Protein AF-A0A1A2UZW1-F1 (afdb_monomer)

Solvent-accessible surface area (backbone atoms only — not comparable to full-atom values): 7140 Å² total; per-residue (Å²): 137,72,64,66,63,53,55,53,53,48,51,50,51,53,53,56,58,54,57,64,63,58,68,78,67,59,72,78,71,67,75,84,63,69,54,61,68,54,52,51,44,55,51,51,36,50,75,70,71,47,83,73,92,45,71,70,59,53,48,57,52,35,62,50,46,41,66,50,67,72,35,88,91,53,51,72,66,59,52,16,52,51,39,13,70,74,64,74,37,54,60,69,55,14,41,53,49,46,52,53,23,38,64,71,69,28,52,76,78,51,49,65,62,55,54,57,55,60,78,72,110

Structure (mmCIF, N/CA/C/O backbone):
data_AF-A0A1A2UZW1-F1
#
_entry.id   AF-A0A1A2UZW1-F1
#
loop_
_atom_site.group_PDB
_atom_site.id
_atom_site.type_symbol
_atom_site.label_atom_id
_atom_site.label_alt_id
_atom_site.label_comp_id
_atom_site.label_asym_id
_atom_site.label_entity_id
_atom_site.label_seq_id
_atom_site.pdbx_PDB_ins_code
_atom_site.Cartn_x
_atom_site.Cartn_y
_atom_site.Cartn_z
_atom_site.occupancy
_atom_site.B_iso_or_equiv
_atom_site.auth_seq_id
_atom_site.auth_comp_id
_atom_site.auth_asym_id
_atom_site.auth_atom_id
_atom_site.pdbx_PDB_model_num
ATOM 1 N N . MET A 1 1 ? 65.287 21.461 -26.000 1.00 50.06 1 MET A N 1
ATOM 2 C CA . MET A 1 1 ? 64.570 20.189 -25.718 1.00 50.06 1 MET A CA 1
ATOM 3 C C . MET A 1 1 ? 64.104 20.003 -24.256 1.00 50.06 1 MET A C 1
ATOM 5 O O . MET A 1 1 ? 63.553 18.958 -23.939 1.00 50.06 1 MET A O 1
ATOM 9 N N . THR A 1 2 ? 64.253 20.989 -23.354 1.00 46.50 2 THR A N 1
ATOM 10 C CA . THR A 1 2 ? 63.943 20.863 -21.904 1.00 46.50 2 THR A CA 1
ATOM 11 C C . THR A 1 2 ? 62.685 21.617 -21.434 1.00 46.50 2 THR A C 1
ATOM 13 O O . THR A 1 2 ? 62.265 21.446 -20.289 1.00 46.50 2 THR A O 1
ATOM 16 N N . ALA A 1 3 ? 62.066 22.438 -22.292 1.00 49.38 3 ALA A N 1
ATOM 17 C CA . ALA A 1 3 ? 60.849 23.196 -21.976 1.00 49.38 3 ALA A CA 1
ATOM 18 C C . ALA A 1 3 ? 59.572 22.342 -22.101 1.00 49.38 3 ALA A C 1
ATOM 20 O O . ALA A 1 3 ? 58.713 22.381 -21.223 1.00 49.38 3 ALA A O 1
ATOM 21 N N . SER A 1 4 ? 59.502 21.480 -23.121 1.00 49.78 4 SER A N 1
ATOM 22 C CA . SER A 1 4 ? 58.331 20.640 -23.421 1.00 49.78 4 SER A CA 1
ATOM 23 C C . SER A 1 4 ? 57.998 19.655 -22.292 1.00 49.78 4 SER A C 1
ATOM 25 O O . SER A 1 4 ? 56.843 19.518 -21.908 1.00 49.78 4 SER A O 1
ATOM 27 N N . ARG A 1 5 ? 59.024 19.076 -21.646 1.00 54.88 5 ARG A N 1
ATOM 28 C CA . ARG A 1 5 ? 58.859 18.133 -20.521 1.00 54.88 5 ARG A CA 1
ATOM 29 C C . ARG A 1 5 ? 58.329 18.784 -19.238 1.00 54.88 5 ARG A C 1
ATOM 31 O O . ARG A 1 5 ? 57.814 18.083 -18.372 1.00 54.88 5 ARG A O 1
ATOM 38 N N . ARG A 1 6 ? 58.485 20.104 -19.068 1.00 55.59 6 ARG A N 1
ATOM 39 C CA . ARG A 1 6 ? 57.954 20.831 -17.898 1.00 55.59 6 ARG A CA 1
ATOM 40 C C . ARG A 1 6 ? 56.469 21.136 -18.055 1.00 55.59 6 ARG A C 1
ATOM 42 O O . ARG A 1 6 ? 55.739 21.010 -17.079 1.00 55.59 6 ARG A O 1
ATOM 49 N N . VAL A 1 7 ? 56.039 21.453 -19.275 1.00 54.59 7 VAL A N 1
ATOM 50 C CA . VAL A 1 7 ? 54.630 21.692 -19.620 1.00 54.59 7 VAL A CA 1
ATOM 51 C C . VAL A 1 7 ? 53.823 20.395 -19.527 1.00 54.59 7 VAL A C 1
ATOM 53 O O . VAL A 1 7 ? 52.771 20.385 -18.900 1.00 54.59 7 VAL A O 1
ATOM 56 N N . GLU A 1 8 ? 54.368 19.276 -20.012 1.00 56.31 8 GLU A N 1
ATOM 57 C CA . GLU A 1 8 ? 53.758 17.941 -19.887 1.00 56.31 8 GLU A CA 1
ATOM 58 C C . GLU A 1 8 ? 53.577 17.508 -18.424 1.00 56.31 8 GLU A C 1
ATOM 60 O O . GLU A 1 8 ? 52.521 17.019 -18.034 1.00 56.31 8 GLU A O 1
ATOM 65 N N . ARG A 1 9 ? 54.589 17.748 -17.577 1.00 56.31 9 ARG A N 1
ATOM 66 C CA . ARG A 1 9 ? 54.532 17.444 -16.135 1.00 56.31 9 ARG A CA 1
ATOM 67 C C . ARG A 1 9 ? 53.578 18.365 -15.376 1.00 56.31 9 ARG A C 1
ATOM 69 O O . ARG A 1 9 ? 52.996 17.931 -14.387 1.00 56.31 9 ARG A O 1
ATOM 76 N N . ALA A 1 10 ? 53.427 19.617 -15.808 1.00 56.47 10 ALA A N 1
ATOM 77 C CA . ALA A 1 10 ? 52.461 20.550 -15.235 1.00 56.47 10 ALA A CA 1
ATOM 78 C C . ALA A 1 10 ? 51.024 20.162 -15.614 1.00 56.47 10 ALA A C 1
ATOM 80 O O . ALA A 1 10 ? 50.166 20.110 -14.737 1.00 56.47 10 ALA A O 1
ATOM 81 N N . LEU A 1 11 ? 50.790 19.783 -16.875 1.00 56.19 11 LEU A N 1
ATOM 82 C CA . LEU A 1 11 ? 49.509 19.263 -17.360 1.00 56.19 11 LEU A CA 1
ATOM 83 C C . LEU A 1 11 ? 49.122 17.958 -16.656 1.00 56.19 11 LEU A C 1
ATOM 85 O O . LEU A 1 11 ? 47.996 17.853 -16.181 1.00 56.19 11 LEU A O 1
ATOM 89 N N . LEU A 1 12 ? 50.056 17.011 -16.488 1.00 57.66 12 LEU A N 1
ATOM 90 C CA . LEU A 1 12 ? 49.799 15.771 -15.742 1.00 57.66 12 LEU A CA 1
ATOM 91 C C . LEU A 1 12 ? 49.428 16.043 -14.278 1.00 57.66 12 LEU A C 1
ATOM 93 O O . LEU A 1 12 ? 48.518 15.418 -13.746 1.00 57.66 12 LEU A O 1
ATOM 97 N N . ARG A 1 13 ? 50.114 16.984 -13.614 1.00 56.72 13 ARG A N 1
ATOM 98 C CA . ARG A 1 13 ? 49.834 17.339 -12.211 1.00 56.72 13 ARG A CA 1
ATOM 99 C C . ARG A 1 13 ? 48.474 18.018 -12.049 1.00 56.72 13 ARG A C 1
ATOM 101 O O . ARG A 1 13 ? 47.772 17.711 -11.093 1.00 56.72 13 ARG A O 1
ATOM 108 N N . VAL A 1 14 ? 48.086 18.881 -12.989 1.00 57.62 14 VAL A N 1
ATOM 109 C CA . VAL A 1 14 ? 46.753 19.510 -13.019 1.00 57.62 14 VAL A CA 1
ATOM 110 C C . VAL A 1 14 ? 45.655 18.472 -13.298 1.00 57.62 14 VAL A C 1
ATOM 112 O O . VAL A 1 14 ? 44.596 18.529 -12.672 1.00 57.62 14 VAL A O 1
ATOM 115 N N . LEU A 1 15 ? 45.917 17.477 -14.155 1.00 54.91 15 LEU A N 1
ATOM 116 C CA . LEU A 1 15 ? 44.979 16.381 -14.434 1.00 54.91 15 LEU A CA 1
ATOM 117 C C . LEU A 1 15 ? 44.776 15.453 -13.220 1.00 54.91 15 LEU A C 1
ATOM 119 O O . LEU A 1 15 ? 43.658 15.047 -12.922 1.00 54.91 15 LEU A O 1
ATOM 123 N N . ILE A 1 16 ? 45.848 15.147 -12.482 1.00 55.53 16 ILE A N 1
ATOM 124 C CA . ILE A 1 16 ? 45.780 14.305 -11.273 1.00 55.53 16 ILE A CA 1
ATOM 125 C C . ILE A 1 16 ? 45.045 15.036 -10.135 1.00 55.53 16 ILE A C 1
ATOM 127 O O . ILE A 1 16 ? 44.265 14.424 -9.409 1.00 55.53 16 ILE A O 1
ATOM 131 N N . LEU A 1 17 ? 45.237 16.353 -10.002 1.00 51.94 17 LEU A N 1
ATOM 132 C CA . LEU A 1 17 ? 44.550 17.165 -8.990 1.00 51.94 17 LEU A CA 1
ATOM 133 C C . LEU A 1 17 ? 43.048 17.332 -9.274 1.00 51.94 17 LEU A C 1
ATOM 135 O O . LEU A 1 17 ? 42.258 17.387 -8.335 1.00 51.94 17 LEU A O 1
ATOM 139 N N . THR A 1 18 ? 42.636 17.365 -10.544 1.00 52.31 18 THR A N 1
ATOM 140 C CA . THR A 1 18 ? 41.213 17.459 -10.927 1.00 52.31 18 THR A CA 1
ATOM 141 C C . THR A 1 18 ? 40.469 16.125 -10.804 1.00 52.31 18 THR A C 1
ATOM 143 O O . THR A 1 18 ? 39.280 16.128 -10.488 1.00 52.31 18 THR A O 1
ATOM 146 N N . ALA A 1 19 ? 41.157 14.985 -10.935 1.00 51.31 19 ALA A N 1
ATOM 147 C CA . ALA A 1 19 ? 40.559 13.664 -10.723 1.00 51.31 19 ALA A CA 1
ATOM 148 C C . ALA A 1 19 ? 40.216 13.370 -9.246 1.00 51.31 19 ALA A C 1
ATOM 150 O O . ALA A 1 19 ? 39.220 12.701 -8.975 1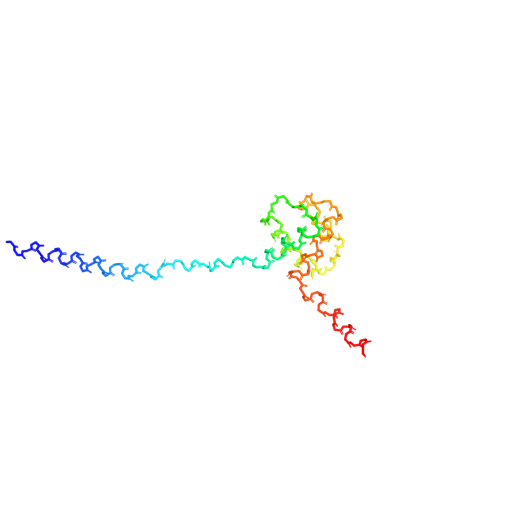.00 51.31 19 ALA A O 1
ATOM 151 N N . CYS A 1 20 ? 40.976 13.901 -8.278 1.00 50.88 20 CYS A N 1
ATOM 152 C CA . CYS A 1 20 ? 40.690 13.685 -6.850 1.00 50.88 20 CYS A CA 1
ATOM 153 C C . CYS A 1 20 ? 39.461 14.452 -6.333 1.00 50.88 20 CYS A C 1
ATOM 155 O O . CYS A 1 20 ? 38.828 14.003 -5.381 1.00 50.88 20 CYS A O 1
ATOM 157 N N . VAL A 1 21 ? 39.090 15.584 -6.942 1.00 52.50 21 VAL A N 1
ATOM 158 C CA . VAL A 1 21 ? 37.942 16.392 -6.476 1.00 52.50 21 VAL A CA 1
ATOM 159 C C . VAL A 1 21 ? 36.610 15.891 -7.054 1.00 52.50 21 VAL A C 1
ATOM 161 O O . VAL A 1 21 ? 35.560 16.091 -6.448 1.00 52.50 21 VAL A O 1
ATOM 164 N N . ALA A 1 22 ? 36.632 15.154 -8.170 1.00 50.78 22 ALA A N 1
ATOM 165 C CA . ALA A 1 22 ? 35.427 14.571 -8.766 1.00 50.78 22 ALA A CA 1
ATOM 166 C C . ALA A 1 22 ? 34.887 13.336 -8.010 1.00 50.78 22 ALA A C 1
ATOM 168 O O . ALA A 1 22 ? 33.742 12.944 -8.218 1.00 50.78 22 ALA A O 1
ATOM 169 N N . ALA A 1 23 ? 35.667 12.744 -7.098 1.00 50.81 23 ALA A N 1
ATOM 170 C CA . ALA A 1 23 ? 35.248 11.571 -6.324 1.00 50.81 23 ALA A CA 1
ATOM 171 C C . ALA A 1 23 ? 34.270 11.890 -5.172 1.00 50.81 23 ALA A C 1
ATOM 173 O O . ALA A 1 23 ? 33.677 10.975 -4.607 1.00 50.81 23 ALA A O 1
ATOM 174 N N . LEU A 1 24 ? 34.064 13.168 -4.831 1.00 52.03 24 LEU A N 1
ATOM 175 C CA . LEU A 1 24 ? 33.128 13.593 -3.775 1.00 52.03 24 LEU A CA 1
ATOM 176 C C . LEU A 1 24 ? 31.710 13.883 -4.291 1.00 52.03 24 LEU A C 1
ATOM 178 O O . LEU A 1 24 ? 30.811 14.137 -3.496 1.00 52.03 24 LEU A O 1
ATOM 182 N N . ALA A 1 25 ? 31.508 13.827 -5.609 1.00 55.00 25 ALA A N 1
ATOM 183 C CA . ALA A 1 25 ? 30.212 14.004 -6.255 1.00 55.00 25 ALA A CA 1
ATOM 184 C C . ALA A 1 25 ? 29.742 12.723 -6.955 1.00 55.00 25 ALA A C 1
ATOM 186 O O . ALA A 1 25 ? 28.966 12.787 -7.907 1.00 55.00 25 ALA A O 1
ATOM 187 N N . ALA A 1 26 ? 30.180 11.549 -6.484 1.00 53.16 26 ALA A N 1
ATOM 188 C CA . ALA A 1 26 ? 29.357 10.373 -6.700 1.00 53.16 26 ALA A CA 1
ATOM 189 C C . ALA A 1 26 ? 28.018 10.686 -6.016 1.00 53.16 26 ALA A C 1
ATOM 191 O O . ALA A 1 26 ? 28.022 10.896 -4.796 1.00 53.16 26 ALA A O 1
ATOM 192 N N . PRO A 1 27 ? 26.880 10.772 -6.738 1.00 54.72 27 PRO A N 1
ATOM 193 C CA . PRO A 1 27 ? 25.615 10.645 -6.048 1.00 54.72 27 PRO A CA 1
ATOM 194 C C . PRO A 1 27 ? 25.761 9.357 -5.251 1.00 54.72 27 PRO A C 1
ATOM 196 O O . PRO A 1 27 ? 26.142 8.324 -5.807 1.00 54.72 27 PRO A O 1
ATOM 199 N N . LEU A 1 28 ? 25.566 9.443 -3.937 1.00 51.19 28 LEU A N 1
ATOM 200 C CA . LEU A 1 28 ? 25.244 8.276 -3.143 1.00 51.19 28 LEU A CA 1
ATOM 201 C C . LEU A 1 28 ? 24.072 7.660 -3.896 1.00 51.19 28 LEU A C 1
ATOM 203 O O . LEU A 1 28 ? 22.954 8.162 -3.799 1.00 51.19 28 LEU A O 1
ATOM 207 N N . ALA A 1 29 ? 24.347 6.678 -4.759 1.00 48.31 29 ALA A N 1
ATOM 208 C CA . ALA A 1 29 ? 23.323 5.830 -5.309 1.00 48.31 29 ALA A CA 1
ATOM 209 C C . ALA A 1 29 ? 22.699 5.273 -4.045 1.00 48.31 29 ALA A C 1
ATOM 211 O O . ALA A 1 29 ? 23.338 4.483 -3.341 1.00 48.31 29 ALA A O 1
ATOM 212 N N . ALA A 1 30 ? 21.545 5.845 -3.677 1.00 52.25 30 ALA A N 1
ATOM 213 C CA . ALA A 1 30 ? 20.777 5.414 -2.533 1.00 52.25 30 ALA A CA 1
ATOM 214 C C . ALA A 1 30 ? 20.787 3.896 -2.631 1.00 52.25 30 ALA A C 1
ATOM 216 O O . ALA A 1 30 ? 20.592 3.394 -3.749 1.00 52.25 30 ALA A O 1
ATOM 217 N N . PRO A 1 31 ? 21.152 3.192 -1.545 1.00 45.75 31 PRO A N 1
ATOM 218 C CA . PRO A 1 31 ? 21.301 1.754 -1.607 1.00 45.75 31 PRO A CA 1
ATOM 219 C C . PRO A 1 31 ? 20.082 1.247 -2.354 1.00 45.75 31 PRO A C 1
ATOM 221 O O . PRO A 1 31 ? 18.960 1.657 -2.038 1.00 45.75 31 PRO A O 1
ATOM 224 N N . VAL A 1 32 ? 20.305 0.442 -3.394 1.00 50.00 32 VAL A N 1
ATOM 225 C CA . VAL A 1 32 ? 19.238 -0.358 -3.979 1.00 50.00 32 VAL A CA 1
ATOM 226 C C . VAL A 1 32 ? 18.872 -1.347 -2.865 1.00 50.00 32 VAL A C 1
ATOM 228 O O . VAL A 1 32 ? 19.270 -2.504 -2.823 1.00 50.00 32 VAL A O 1
ATOM 231 N N . SER A 1 33 ? 18.198 -0.843 -1.833 1.00 50.81 33 SER A N 1
ATOM 232 C CA . SER A 1 33 ? 17.341 -1.636 -0.993 1.00 50.81 33 SER A CA 1
ATOM 233 C C . SER A 1 33 ? 16.358 -2.160 -2.008 1.00 50.81 33 SER A C 1
ATOM 235 O O . SER A 1 33 ? 15.440 -1.448 -2.410 1.00 50.81 33 SER A O 1
ATOM 237 N N . ALA A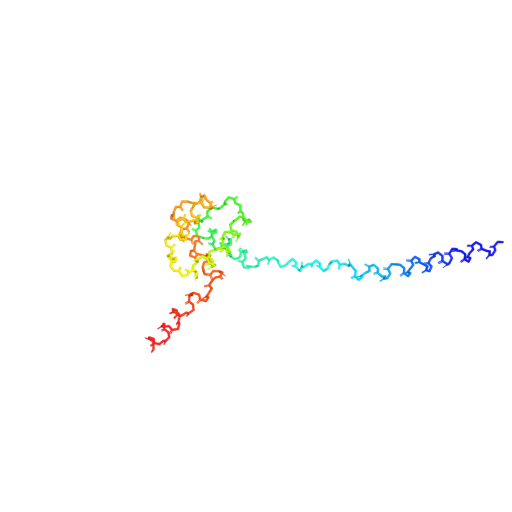 1 34 ? 16.605 -3.377 -2.495 1.00 55.34 34 ALA A N 1
ATOM 238 C CA . ALA A 1 34 ? 15.524 -4.231 -2.930 1.00 55.34 34 ALA A CA 1
ATOM 239 C C . ALA A 1 34 ? 14.427 -4.004 -1.891 1.00 55.34 34 ALA A C 1
ATOM 241 O O . ALA A 1 34 ? 14.681 -4.216 -0.705 1.00 55.34 34 ALA A O 1
ATOM 242 N N . ASP A 1 35 ? 13.324 -3.376 -2.301 1.00 76.94 35 ASP A N 1
ATOM 243 C CA . ASP A 1 35 ? 12.302 -2.878 -1.390 1.00 76.94 35 ASP A CA 1
ATOM 244 C C . ASP A 1 35 ? 11.701 -4.087 -0.676 1.00 76.94 35 ASP A C 1
ATOM 246 O O . ASP A 1 35 ? 10.756 -4.697 -1.159 1.00 76.94 35 ASP A O 1
ATOM 250 N N . MET A 1 36 ? 12.320 -4.522 0.425 1.00 86.31 36 MET A N 1
ATOM 251 C CA . MET A 1 36 ? 12.045 -5.826 1.031 1.00 86.31 36 MET A CA 1
ATOM 252 C C . MET A 1 36 ? 10.589 -5.899 1.477 1.00 86.31 36 MET A C 1
ATOM 254 O O . MET A 1 36 ? 9.952 -6.941 1.352 1.00 86.31 36 MET A O 1
ATOM 258 N N . ARG A 1 37 ? 10.047 -4.767 1.943 1.00 88.56 37 ARG A N 1
ATOM 259 C CA . ARG A 1 37 ? 8.637 -4.635 2.317 1.00 88.56 37 ARG A CA 1
ATOM 260 C C . ARG A 1 37 ? 7.715 -4.696 1.109 1.00 88.56 37 ARG A C 1
ATOM 262 O O . ARG A 1 37 ? 6.684 -5.354 1.190 1.00 88.56 37 ARG A O 1
ATOM 269 N N . GLY A 1 38 ? 8.053 -4.037 0.005 1.00 91.62 38 GLY A N 1
ATOM 270 C CA . GLY A 1 38 ? 7.272 -4.148 -1.221 1.00 91.62 38 GLY A CA 1
ATOM 271 C C . GLY A 1 38 ? 7.336 -5.536 -1.833 1.00 91.62 38 GLY A C 1
ATOM 272 O O . GLY A 1 38 ? 6.318 -6.081 -2.241 1.00 91.62 38 GLY A O 1
ATOM 273 N N . ASN A 1 39 ? 8.506 -6.163 -1.830 1.00 92.81 39 ASN A N 1
ATOM 274 C CA . ASN A 1 39 ? 8.658 -7.516 -2.337 1.00 92.81 39 ASN A CA 1
ATOM 275 C C . ASN A 1 39 ? 7.874 -8.516 -1.474 1.00 92.81 39 ASN A C 1
ATOM 277 O O . ASN A 1 39 ? 7.183 -9.373 -2.015 1.00 92.81 39 ASN A O 1
ATOM 281 N N . ALA A 1 40 ? 7.903 -8.371 -0.144 1.00 93.31 40 ALA A N 1
ATOM 282 C CA . ALA A 1 40 ? 7.066 -9.152 0.769 1.00 93.31 40 ALA A CA 1
ATOM 283 C C . ALA A 1 40 ? 5.567 -8.949 0.501 1.00 93.31 40 ALA A C 1
ATOM 285 O O . ALA A 1 40 ? 4.820 -9.924 0.454 1.00 93.31 40 ALA A O 1
ATOM 286 N N . PHE A 1 41 ? 5.143 -7.709 0.254 1.00 95.19 41 PHE A N 1
ATOM 287 C CA . PHE A 1 41 ? 3.771 -7.387 -0.126 1.00 95.19 41 PHE A CA 1
ATOM 288 C C . PHE A 1 41 ? 3.353 -8.074 -1.433 1.00 95.19 41 PHE A C 1
ATOM 290 O O . PHE A 1 41 ? 2.346 -8.777 -1.459 1.00 95.19 41 PHE A O 1
ATOM 297 N N . LEU A 1 42 ? 4.144 -7.941 -2.500 1.00 94.75 42 LEU A N 1
ATOM 298 C CA . LEU A 1 42 ? 3.858 -8.561 -3.799 1.00 94.75 42 LEU A CA 1
ATOM 299 C C . LEU A 1 42 ? 3.844 -10.096 -3.718 1.00 94.75 42 LEU A C 1
ATOM 301 O O . LEU A 1 42 ? 2.970 -10.742 -4.300 1.00 94.75 42 LEU A O 1
ATOM 305 N N . MET A 1 43 ? 4.766 -10.686 -2.951 1.00 94.88 43 MET A N 1
ATOM 306 C CA . MET A 1 43 ? 4.761 -12.125 -2.672 1.00 94.88 43 MET A CA 1
ATOM 307 C C . MET A 1 43 ? 3.499 -12.546 -1.913 1.00 94.88 43 MET A C 1
ATOM 309 O O . MET A 1 43 ? 2.888 -13.551 -2.262 1.00 94.88 43 MET A O 1
ATOM 313 N N . ALA A 1 44 ? 3.067 -11.776 -0.912 1.00 95.12 44 ALA A N 1
ATOM 314 C CA . ALA A 1 44 ? 1.845 -12.060 -0.165 1.00 95.12 44 ALA A CA 1
ATOM 315 C C . ALA A 1 44 ? 0.588 -11.961 -1.046 1.00 95.12 44 ALA A C 1
ATOM 317 O O . ALA A 1 44 ? -0.273 -12.833 -0.958 1.00 95.12 44 ALA A O 1
ATOM 318 N N . LEU A 1 45 ? 0.506 -10.967 -1.939 1.00 94.81 45 LEU A N 1
ATOM 319 C CA . LEU A 1 45 ? -0.573 -10.871 -2.929 1.00 94.81 45 LEU A CA 1
ATOM 320 C C . LEU A 1 45 ? -0.601 -12.092 -3.855 1.00 94.81 45 LEU A C 1
ATOM 322 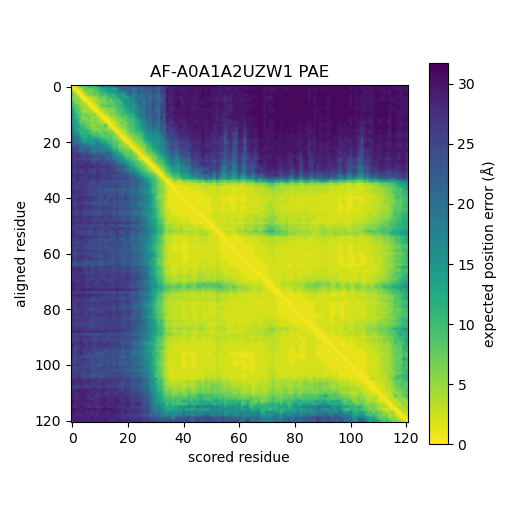O O . LEU A 1 45 ? -1.660 -12.676 -4.076 1.00 94.81 45 LEU A O 1
ATOM 326 N N . THR A 1 46 ? 0.569 -12.507 -4.347 1.00 94.31 46 THR A N 1
ATOM 327 C CA . THR A 1 46 ? 0.706 -13.683 -5.219 1.00 94.31 46 THR A CA 1
ATOM 328 C C . THR A 1 46 ? 0.259 -14.957 -4.500 1.00 94.31 46 THR A C 1
ATOM 330 O O . THR A 1 46 ? -0.522 -15.732 -5.045 1.00 94.31 46 THR A O 1
ATOM 333 N N . ASN A 1 47 ? 0.680 -15.146 -3.247 1.00 94.75 47 ASN A N 1
ATOM 334 C CA . ASN A 1 47 ? 0.266 -16.282 -2.418 1.00 94.75 47 ASN A CA 1
ATOM 335 C C . ASN A 1 47 ? -1.238 -16.270 -2.102 1.00 94.75 47 ASN A C 1
ATOM 337 O O . ASN A 1 47 ? -1.833 -17.330 -1.935 1.00 94.75 47 ASN A O 1
ATOM 341 N N . ALA A 1 48 ? -1.856 -15.089 -2.045 1.00 92.56 48 ALA A N 1
ATOM 342 C CA . ALA A 1 48 ? -3.299 -14.923 -1.890 1.00 92.56 48 ALA A CA 1
ATOM 343 C C . ALA A 1 48 ? -4.083 -15.115 -3.206 1.00 92.56 48 ALA A C 1
ATOM 345 O O . ALA A 1 48 ? -5.302 -14.957 -3.213 1.00 92.56 48 ALA A O 1
ATOM 346 N N . GLY A 1 49 ? -3.414 -15.431 -4.323 1.00 93.19 49 GLY A N 1
ATOM 347 C CA . GLY A 1 49 ? -4.048 -15.599 -5.634 1.00 93.19 49 GLY A CA 1
ATOM 348 C C . GLY A 1 49 ? -4.476 -14.286 -6.300 1.00 93.19 49 GLY A C 1
ATOM 349 O O . GLY A 1 49 ? -5.250 -14.301 -7.257 1.00 93.19 49 GLY A O 1
ATOM 350 N N . ILE A 1 50 ? -3.989 -13.140 -5.818 1.00 93.94 50 ILE A N 1
ATOM 351 C CA . ILE A 1 50 ? -4.342 -11.821 -6.350 1.00 93.94 50 ILE A CA 1
ATOM 352 C C . ILE A 1 50 ? -3.431 -11.508 -7.534 1.00 93.94 50 ILE A C 1
ATOM 354 O O . ILE A 1 50 ? -2.231 -11.285 -7.377 1.00 93.94 50 ILE A O 1
ATOM 358 N N . THR A 1 51 ? -4.020 -11.440 -8.726 1.00 90.38 51 THR A N 1
ATOM 359 C CA . THR A 1 51 ? -3.312 -11.001 -9.934 1.00 90.38 51 THR A CA 1
ATOM 360 C C . THR A 1 51 ? -3.421 -9.491 -10.069 1.00 90.38 51 THR A C 1
ATOM 362 O O . THR A 1 51 ? -4.524 -8.957 -10.115 1.00 90.38 51 THR A O 1
ATOM 365 N N . TYR A 1 52 ? -2.289 -8.802 -10.169 1.00 86.44 52 TYR A N 1
ATOM 366 C CA . TYR A 1 52 ? -2.224 -7.354 -10.355 1.00 86.44 52 TYR A CA 1
ATOM 367 C C . TYR A 1 52 ? -1.559 -7.010 -11.697 1.00 86.44 52 TYR A C 1
ATOM 369 O O . TYR A 1 52 ? -0.636 -7.706 -12.122 1.00 86.44 52 TYR A O 1
ATOM 377 N N . PRO A 1 53 ? -1.986 -5.928 -12.370 1.00 82.06 53 PRO A N 1
ATOM 378 C CA . PRO A 1 53 ? -1.521 -5.617 -13.721 1.00 82.06 53 PRO A CA 1
ATOM 379 C C . PRO A 1 53 ? -0.076 -5.104 -13.754 1.00 82.06 53 PRO A C 1
ATOM 381 O O . PRO A 1 53 ? 0.671 -5.427 -14.671 1.00 82.06 53 PRO A O 1
ATOM 384 N N . HIS A 1 54 ? 0.334 -4.317 -12.751 1.00 88.25 54 HIS A N 1
ATOM 385 C CA . HIS A 1 54 ? 1.683 -3.753 -12.673 1.00 88.25 54 HIS A CA 1
ATOM 386 C C . HIS A 1 54 ? 2.190 -3.760 -11.223 1.00 88.25 54 HIS A C 1
ATOM 388 O O . HIS A 1 54 ? 1.530 -3.175 -10.359 1.00 88.25 54 HIS A O 1
ATOM 394 N N . PRO A 1 55 ? 3.372 -4.341 -10.933 1.00 91.06 55 PRO A N 1
ATOM 395 C CA . PRO A 1 55 ? 3.902 -4.419 -9.569 1.00 91.06 55 PRO A CA 1
ATOM 396 C C . PRO A 1 55 ? 4.145 -3.033 -8.962 1.00 91.06 55 PRO A C 1
ATOM 398 O O . PRO A 1 55 ? 3.789 -2.795 -7.815 1.00 91.06 55 PRO A O 1
ATOM 401 N N . ALA A 1 56 ? 4.670 -2.083 -9.744 1.00 91.44 56 ALA A N 1
ATOM 402 C CA . ALA A 1 56 ? 4.883 -0.712 -9.281 1.00 91.44 56 ALA A CA 1
ATOM 403 C C . ALA A 1 56 ? 3.568 -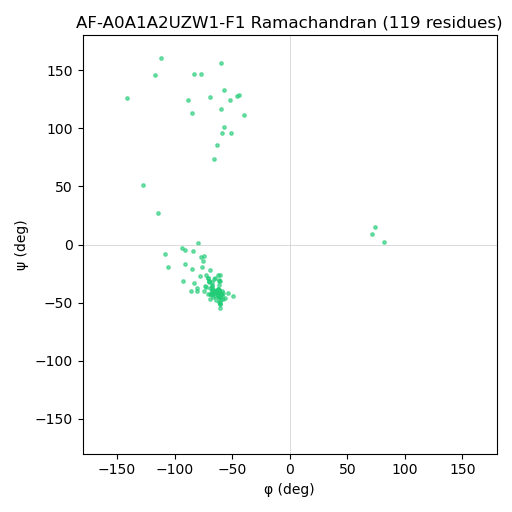0.011 -8.885 1.00 91.44 56 ALA A C 1
ATOM 405 O O . ALA A 1 56 ? 3.519 0.690 -7.876 1.00 91.44 56 ALA A O 1
ATOM 406 N N . GLY A 1 57 ? 2.489 -0.244 -9.642 1.00 92.69 57 GLY A N 1
ATOM 407 C CA . GLY A 1 57 ? 1.161 0.285 -9.322 1.00 92.69 57 GLY A CA 1
ATOM 408 C C . GLY A 1 57 ? 0.576 -0.349 -8.061 1.00 92.69 57 GLY A C 1
ATOM 409 O O . GLY A 1 57 ? 0.066 0.360 -7.197 1.00 92.69 57 GLY A O 1
ATOM 410 N N . ALA A 1 58 ? 0.717 -1.669 -7.910 1.00 93.31 58 ALA A N 1
ATOM 411 C CA . ALA A 1 58 ? 0.292 -2.383 -6.708 1.00 93.31 58 ALA A CA 1
ATOM 412 C C . ALA A 1 58 ? 1.019 -1.873 -5.453 1.00 93.31 58 ALA A C 1
ATOM 414 O O . ALA A 1 58 ? 0.380 -1.646 -4.430 1.00 93.31 58 ALA A O 1
ATOM 415 N N . LEU A 1 59 ? 2.329 -1.627 -5.539 1.00 94.75 59 LEU A N 1
ATOM 416 C CA . LEU A 1 59 ? 3.110 -1.049 -4.443 1.00 94.75 59 LEU A CA 1
ATOM 417 C C . LEU A 1 59 ? 2.621 0.352 -4.062 1.00 94.75 59 LEU A C 1
ATOM 419 O O . LEU A 1 59 ? 2.367 0.611 -2.886 1.00 94.75 59 LEU A O 1
ATOM 423 N N . ALA A 1 60 ? 2.443 1.235 -5.047 1.00 94.25 60 ALA A N 1
ATOM 424 C CA . ALA A 1 60 ? 1.965 2.595 -4.811 1.00 94.25 60 ALA A CA 1
ATOM 425 C C . ALA A 1 60 ? 0.563 2.610 -4.173 1.00 94.25 60 ALA A C 1
ATOM 427 O O . ALA A 1 60 ? 0.313 3.356 -3.225 1.00 94.25 60 ALA A O 1
ATOM 428 N N . LEU A 1 61 ? -0.342 1.744 -4.643 1.00 94.88 61 LEU A N 1
ATOM 429 C CA . LEU A 1 61 ? -1.678 1.600 -4.065 1.00 94.88 61 LEU A CA 1
ATOM 430 C C . LEU A 1 61 ? -1.625 1.020 -2.649 1.00 94.88 61 LEU A C 1
ATOM 432 O O . LEU A 1 61 ? -2.254 1.577 -1.752 1.00 94.88 61 LEU A O 1
ATOM 436 N N . GLY A 1 62 ? -0.832 -0.026 -2.412 1.00 94.44 62 GLY A N 1
ATOM 437 C CA . GLY A 1 62 ? -0.679 -0.644 -1.093 1.00 94.44 62 GLY A CA 1
ATOM 438 C C . GLY A 1 62 ? -0.162 0.336 -0.036 1.00 94.44 62 GLY A C 1
ATOM 439 O O . GLY A 1 62 ? -0.680 0.375 1.078 1.00 94.44 62 GLY A O 1
ATOM 440 N N . GLN A 1 63 ? 0.788 1.202 -0.396 1.00 94.75 63 GLN A N 1
ATOM 441 C CA . GLN A 1 63 ? 1.286 2.259 0.493 1.00 94.75 63 GLN A CA 1
ATOM 442 C C . GLN A 1 63 ? 0.216 3.312 0.826 1.00 94.75 63 GLN A C 1
ATOM 444 O O . GLN A 1 63 ? 0.235 3.881 1.918 1.00 94.75 63 GLN A O 1
ATOM 449 N N . SER A 1 64 ? -0.737 3.552 -0.082 1.00 95.12 64 SER A N 1
ATOM 450 C CA . SER A 1 64 ? -1.834 4.510 0.121 1.00 95.12 64 SER A CA 1
ATOM 451 C C . SER A 1 64 ? -2.934 4.001 1.057 1.00 95.12 64 SER A C 1
ATOM 453 O O . SER A 1 64 ? -3.658 4.803 1.643 1.00 95.12 64 SER A O 1
ATOM 455 N N . VAL A 1 65 ? -3.027 2.685 1.272 1.00 94.88 65 VAL A N 1
ATOM 456 C CA . VAL A 1 65 ? -4.027 2.087 2.172 1.00 94.88 65 VAL A CA 1
ATOM 457 C C . VAL A 1 65 ? -3.848 2.586 3.604 1.00 94.88 65 VAL A C 1
ATOM 459 O O . VAL A 1 65 ? -4.830 2.875 4.283 1.00 94.88 65 VAL A O 1
ATOM 462 N N . CYS A 1 66 ? -2.605 2.740 4.064 1.00 94.38 66 CYS A N 1
ATOM 463 C CA . CYS A 1 66 ? -2.345 3.135 5.444 1.00 94.38 66 CYS A CA 1
ATOM 464 C C . CYS A 1 66 ? -2.912 4.495 5.844 1.00 94.38 66 CYS A C 1
ATOM 466 O O . CYS A 1 66 ? -3.681 4.541 6.806 1.00 94.38 66 CYS A O 1
ATOM 468 N N . PRO A 1 67 ? -2.594 5.592 5.129 1.00 93.81 67 PRO A N 1
ATOM 469 C CA . PRO A 1 67 ? -3.183 6.889 5.436 1.00 93.81 67 PRO A CA 1
ATOM 470 C C . PRO A 1 67 ? -4.712 6.878 5.306 1.00 93.81 67 PRO A C 1
ATOM 472 O O . PRO A 1 67 ? -5.381 7.564 6.073 1.00 93.81 67 PRO A O 1
ATOM 475 N N . MET A 1 68 ? -5.286 6.073 4.405 1.00 93.81 68 MET A N 1
ATOM 476 C CA . MET A 1 68 ? -6.741 5.963 4.266 1.00 93.81 68 MET A CA 1
ATOM 477 C C . MET A 1 68 ? -7.400 5.269 5.465 1.00 93.81 68 MET A C 1
ATOM 479 O O . MET A 1 68 ? -8.373 5.785 6.003 1.00 93.81 68 MET A O 1
ATOM 483 N N . ILE A 1 69 ? -6.851 4.140 5.921 1.00 91.88 69 ILE A N 1
ATOM 484 C CA . ILE A 1 69 ? -7.374 3.360 7.058 1.00 91.88 69 ILE A CA 1
ATOM 485 C C . ILE A 1 69 ? -7.365 4.175 8.355 1.00 91.88 69 ILE A C 1
ATOM 487 O O . ILE A 1 69 ? -8.289 4.073 9.156 1.00 91.88 69 ILE A O 1
ATOM 491 N N . VAL A 1 70 ? -6.315 4.966 8.585 1.00 91.31 70 VAL A N 1
ATOM 492 C CA . VAL A 1 70 ? -6.181 5.762 9.817 1.00 91.31 70 VAL A CA 1
ATOM 493 C C . VAL A 1 70 ? -6.919 7.100 9.748 1.00 91.31 70 VAL A C 1
ATOM 495 O O . VAL A 1 70 ? -6.964 7.823 10.743 1.00 91.31 70 VAL A O 1
ATOM 498 N N . THR A 1 71 ? -7.488 7.452 8.590 1.00 92.19 71 THR A N 1
ATOM 499 C CA . THR A 1 71 ? -8.270 8.681 8.444 1.00 92.19 71 THR A CA 1
ATOM 500 C C . THR A 1 71 ? -9.577 8.556 9.239 1.00 92.19 71 THR A C 1
ATOM 502 O O . THR A 1 71 ? -10.332 7.603 9.031 1.00 92.19 71 THR A O 1
ATOM 505 N N . PRO A 1 72 ? -9.894 9.515 10.131 1.00 89.56 72 PRO A N 1
ATOM 506 C CA . PRO A 1 72 ? -11.132 9.487 10.901 1.00 89.56 72 PRO A CA 1
ATOM 507 C C . PRO A 1 72 ? -12.368 9.425 9.996 1.00 89.56 72 PRO A C 1
ATOM 509 O O . PRO A 1 72 ? -12.486 10.188 9.040 1.00 89.56 72 PRO A O 1
ATOM 512 N N . GLY A 1 73 ? -13.307 8.533 10.316 1.00 87.75 73 GLY A N 1
ATOM 513 C CA . GLY A 1 73 ? -14.557 8.376 9.564 1.00 87.75 73 GLY A CA 1
ATOM 514 C C . GLY A 1 73 ? -14.453 7.528 8.290 1.00 87.75 73 GLY A C 1
ATOM 515 O O . GLY A 1 73 ? -15.459 7.368 7.603 1.00 87.75 73 GLY A O 1
ATOM 516 N N . GLN A 1 74 ? -13.284 6.967 7.968 1.00 90.12 74 GLN A N 1
ATOM 517 C CA . GLN A 1 74 ? -13.162 5.924 6.946 1.00 90.12 74 GLN A CA 1
ATOM 518 C C . GLN A 1 74 ? -13.480 4.541 7.523 1.00 90.12 74 GLN A C 1
ATOM 520 O O . GLN A 1 74 ? -13.204 4.261 8.690 1.00 90.12 74 GLN A O 1
ATOM 525 N N . SER A 1 75 ? -14.065 3.672 6.697 1.00 91.88 75 SER A N 1
ATOM 526 C CA . SER A 1 75 ? -14.306 2.267 7.026 1.00 91.88 75 SER A CA 1
ATOM 527 C C . SER A 1 75 ? -13.434 1.364 6.159 1.00 91.88 75 SER A C 1
ATOM 529 O O . SER A 1 75 ? -12.951 1.759 5.100 1.00 91.88 75 SER A O 1
ATOM 531 N N . PHE A 1 76 ? -13.240 0.118 6.589 1.00 92.00 76 PHE A N 1
ATOM 532 C CA . PHE A 1 76 ? -12.524 -0.857 5.768 1.00 92.00 76 PHE A CA 1
ATOM 533 C C . PHE A 1 76 ? -13.200 -1.050 4.399 1.00 92.00 76 PHE A C 1
ATOM 535 O O . PHE A 1 76 ? -12.515 -1.056 3.380 1.00 92.00 76 PHE A O 1
ATOM 542 N N . ASP A 1 77 ? -14.535 -1.124 4.368 1.00 93.94 77 ASP A N 1
ATOM 543 C CA . ASP A 1 77 ? -15.300 -1.275 3.125 1.00 93.94 77 ASP A CA 1
ATOM 544 C C . ASP A 1 77 ? -15.113 -0.091 2.170 1.00 93.94 77 ASP A C 1
ATOM 546 O O . ASP A 1 77 ? -14.973 -0.299 0.966 1.00 93.94 77 ASP A O 1
ATOM 550 N N . SER A 1 78 ? -15.050 1.150 2.675 1.00 94.62 78 SER A N 1
ATOM 551 C CA . SER A 1 78 ? -14.811 2.314 1.811 1.00 94.62 78 SER A CA 1
ATOM 552 C C . SER A 1 78 ? -13.416 2.277 1.191 1.00 94.62 78 SER A C 1
ATOM 554 O O . SER A 1 78 ? -13.254 2.584 0.011 1.00 94.62 78 SER A O 1
ATOM 556 N N . VAL A 1 79 ? -12.411 1.846 1.957 1.00 94.62 79 VAL A N 1
ATOM 557 C CA . VAL A 1 79 ? -11.041 1.680 1.455 1.00 94.62 79 VAL A CA 1
ATOM 558 C C . VAL A 1 79 ? -10.961 0.529 0.450 1.00 94.62 79 VAL A C 1
ATOM 560 O O . VAL A 1 79 ? -10.346 0.693 -0.600 1.00 94.62 79 VAL A O 1
ATOM 563 N N . ALA A 1 80 ? -11.612 -0.605 0.714 1.00 94.56 80 ALA A N 1
ATOM 564 C CA . ALA A 1 80 ? -11.647 -1.741 -0.206 1.00 94.56 80 ALA A CA 1
ATOM 565 C C . ALA A 1 80 ? -12.362 -1.395 -1.523 1.00 94.56 80 ALA A C 1
ATOM 567 O O . ALA A 1 80 ? -11.871 -1.747 -2.599 1.00 94.56 80 ALA A O 1
ATOM 568 N N . ALA A 1 81 ? -13.469 -0.649 -1.457 1.00 94.44 81 ALA A N 1
ATOM 569 C CA . ALA A 1 81 ? -14.158 -0.126 -2.633 1.00 94.44 81 ALA A CA 1
ATOM 570 C C . ALA A 1 81 ? -13.240 0.790 -3.455 1.00 94.44 81 ALA A C 1
ATOM 572 O O . ALA A 1 81 ? -13.115 0.608 -4.665 1.00 94.44 81 ALA A O 1
ATOM 573 N N . GLU A 1 82 ? -12.535 1.719 -2.805 1.00 94.38 82 GLU A N 1
ATOM 574 C CA . GLU A 1 82 ? -11.570 2.594 -3.477 1.00 94.38 82 GLU A CA 1
ATOM 575 C C . GLU A 1 82 ? -10.424 1.792 -4.113 1.00 94.38 82 GLU A C 1
ATOM 577 O O . GLU A 1 82 ? -10.024 2.060 -5.247 1.00 94.38 82 GLU A O 1
ATOM 582 N N . MET A 1 83 ? -9.905 0.774 -3.420 1.00 93.94 83 MET A N 1
ATOM 583 C CA . MET A 1 83 ? -8.872 -0.101 -3.972 1.00 93.94 83 MET A CA 1
ATOM 584 C C . MET A 1 83 ? -9.386 -0.863 -5.188 1.00 93.94 83 MET A C 1
ATOM 586 O O . MET A 1 83 ? -8.656 -0.949 -6.171 1.00 93.94 83 MET A O 1
ATOM 590 N N . SER A 1 84 ? -10.627 -1.354 -5.181 1.00 94.38 84 SER A N 1
ATOM 591 C CA . SER A 1 84 ? -11.238 -2.001 -6.350 1.00 94.38 84 SER A CA 1
ATOM 592 C C . SER A 1 84 ? -11.267 -1.055 -7.551 1.00 94.38 84 SER A C 1
ATOM 594 O O . SER A 1 84 ? -10.793 -1.418 -8.628 1.00 94.38 84 SER A O 1
ATOM 596 N N . GLN A 1 85 ? -11.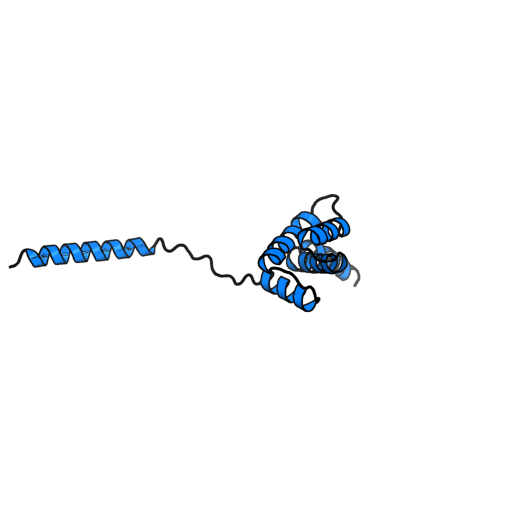694 0.194 -7.344 1.00 93.31 85 GLN A N 1
ATOM 59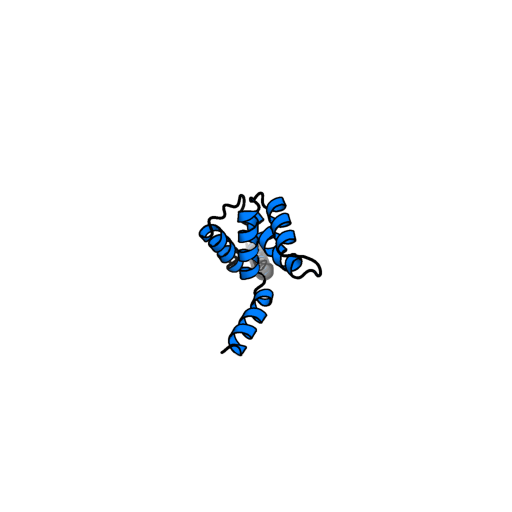7 C CA . GLN A 1 85 ? -11.742 1.205 -8.404 1.00 93.31 85 GLN A CA 1
ATOM 598 C C . GLN A 1 85 ? -10.351 1.572 -8.941 1.00 93.31 85 GLN A C 1
ATOM 600 O O . GLN A 1 85 ? -10.171 1.737 -10.146 1.00 93.31 85 GLN A O 1
ATOM 605 N N . ARG A 1 86 ? -9.346 1.690 -8.065 1.00 93.19 86 ARG A N 1
ATOM 606 C CA . ARG A 1 86 ? -7.994 2.138 -8.449 1.00 93.19 86 ARG A CA 1
ATOM 607 C C . ARG A 1 86 ? -7.100 1.038 -9.011 1.00 93.19 86 ARG A C 1
ATOM 609 O O . ARG A 1 86 ? -6.229 1.320 -9.829 1.00 93.19 86 ARG A O 1
ATOM 616 N N . SER A 1 87 ? -7.258 -0.194 -8.537 1.00 89.62 87 SER A N 1
ATOM 617 C CA . SER A 1 87 ? -6.399 -1.324 -8.916 1.00 89.62 87 SER A CA 1
ATOM 618 C C . SER A 1 87 ? -6.916 -2.103 -10.126 1.00 89.62 87 SER A C 1
ATOM 620 O O . SER A 1 87 ? -6.158 -2.876 -10.712 1.00 89.62 87 SER A O 1
ATOM 622 N N . GLY A 1 88 ? -8.192 -1.923 -10.493 1.00 89.00 88 GLY A N 1
ATOM 623 C CA . GLY A 1 88 ? -8.873 -2.760 -11.484 1.00 89.00 88 GLY A CA 1
ATOM 624 C C . GLY A 1 88 ? -9.173 -4.177 -10.979 1.00 89.00 88 GLY A C 1
ATOM 625 O O . GLY A 1 88 ? -9.568 -5.036 -11.765 1.00 89.00 88 GLY A O 1
ATOM 626 N N . LEU A 1 89 ? -8.970 -4.434 -9.683 1.00 91.06 89 LEU A N 1
ATOM 627 C CA . LEU A 1 89 ? -9.340 -5.682 -9.026 1.00 91.06 89 LEU A CA 1
ATOM 628 C C . LEU A 1 89 ? -10.851 -5.718 -8.770 1.00 91.06 89 LEU A C 1
ATOM 630 O O . LEU A 1 89 ? -11.469 -4.700 -8.450 1.00 91.06 89 LEU A O 1
ATOM 634 N N . GLY A 1 90 ? -11.441 -6.913 -8.844 1.00 92.62 90 GLY A N 1
ATOM 635 C CA . GLY A 1 90 ? -12.794 -7.136 -8.334 1.00 92.62 90 GLY A CA 1
ATOM 636 C C . GLY A 1 90 ? -12.878 -6.833 -6.833 1.00 92.62 90 GLY A C 1
ATOM 637 O O . GLY A 1 90 ? -11.875 -6.894 -6.126 1.00 92.62 90 GLY A O 1
ATOM 638 N N . TYR A 1 91 ? -14.075 -6.520 -6.332 1.00 93.06 91 TYR A N 1
ATOM 639 C CA . TYR A 1 91 ? -14.269 -6.109 -4.933 1.00 93.06 91 TYR A CA 1
ATOM 640 C C . TYR A 1 91 ? -13.682 -7.110 -3.923 1.00 93.06 91 TYR A C 1
ATOM 642 O O . TYR A 1 91 ? -13.016 -6.721 -2.968 1.00 93.06 91 TYR A O 1
ATOM 650 N N . GLU A 1 92 ? -13.864 -8.409 -4.172 1.00 92.44 92 GLU A N 1
ATOM 651 C CA . GLU A 1 92 ? -13.354 -9.470 -3.299 1.00 92.44 92 GLU A CA 1
ATOM 652 C C . GLU A 1 92 ? -11.815 -9.490 -3.240 1.00 92.44 92 GLU A C 1
ATOM 654 O O . GLU A 1 92 ? -11.227 -9.473 -2.155 1.00 92.44 92 GLU A O 1
ATOM 659 N N . SER A 1 93 ? -11.140 -9.428 -4.394 1.00 93.88 93 SER A N 1
ATOM 660 C CA . SER A 1 93 ? -9.674 -9.383 -4.448 1.00 93.88 93 SER A CA 1
ATOM 661 C C . SER A 1 93 ? -9.109 -8.048 -3.958 1.00 93.88 93 SER A C 1
ATOM 663 O O . SER A 1 93 ? -8.028 -8.029 -3.370 1.00 93.88 93 SER A O 1
ATOM 665 N N . ALA A 1 94 ? -9.847 -6.948 -4.108 1.00 94.44 94 ALA A N 1
ATOM 666 C CA . ALA A 1 94 ? -9.507 -5.654 -3.521 1.00 94.44 94 ALA A CA 1
ATOM 667 C C . ALA A 1 94 ? -9.611 -5.653 -1.985 1.00 94.44 94 ALA A C 1
ATOM 669 O O . ALA A 1 94 ? -8.783 -5.040 -1.305 1.00 94.44 94 ALA A O 1
ATOM 670 N N . GLY A 1 95 ? -10.580 -6.379 -1.421 1.00 94.44 95 GLY A N 1
ATOM 671 C CA . GLY A 1 95 ? -10.674 -6.616 0.018 1.00 94.44 95 GLY A CA 1
ATOM 672 C C . GLY A 1 95 ? -9.439 -7.349 0.539 1.00 94.44 95 GLY A C 1
ATOM 673 O O . GLY A 1 95 ? -8.766 -6.866 1.452 1.00 94.44 95 GLY A O 1
ATOM 674 N N . LEU A 1 96 ? -9.068 -8.462 -0.100 1.00 94.69 96 LEU A N 1
ATOM 675 C CA . LEU A 1 96 ? -7.854 -9.207 0.257 1.00 94.69 96 LEU A CA 1
ATOM 676 C C . LEU A 1 96 ? -6.585 -8.360 0.087 1.00 94.69 96 LEU A C 1
ATOM 678 O O . LEU A 1 96 ? -5.726 -8.355 0.970 1.00 94.69 96 LEU A O 1
ATOM 682 N N . PHE A 1 97 ? -6.4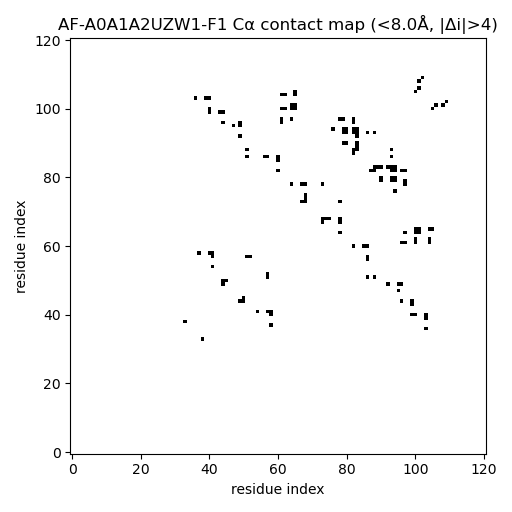89 -7.588 -0.997 1.00 95.69 97 PHE A N 1
ATOM 683 C CA . PHE A 1 97 ? -5.394 -6.645 -1.227 1.00 95.69 97 PHE A CA 1
ATOM 684 C C . PHE A 1 97 ? -5.261 -5.649 -0.069 1.00 95.69 97 PHE A C 1
ATOM 686 O O . PHE A 1 97 ? -4.162 -5.442 0.447 1.00 95.69 97 PHE A O 1
ATOM 693 N N . THR A 1 98 ? -6.380 -5.077 0.383 1.00 95.12 98 THR A N 1
ATOM 694 C CA . THR A 1 98 ? -6.415 -4.129 1.505 1.00 95.12 98 THR A CA 1
ATOM 695 C C . THR A 1 98 ? -5.934 -4.782 2.801 1.00 95.12 98 THR A C 1
ATOM 697 O O . THR A 1 98 ? -5.123 -4.191 3.510 1.00 95.12 98 THR A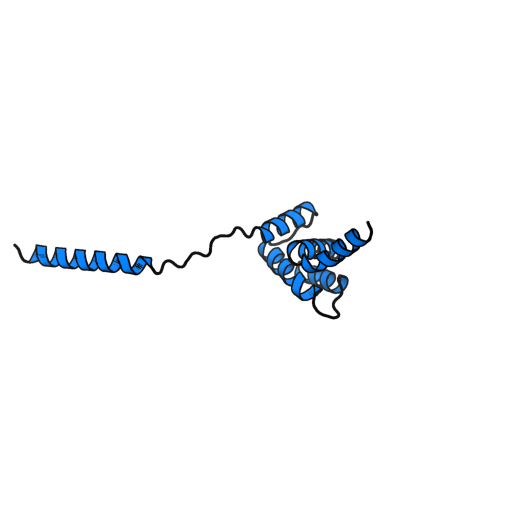 O 1
ATOM 700 N N . ILE A 1 99 ? -6.355 -6.017 3.101 1.00 94.00 99 ILE A N 1
ATOM 701 C CA . ILE A 1 99 ? -5.902 -6.754 4.297 1.00 94.00 99 ILE A CA 1
ATOM 702 C C . ILE A 1 99 ? -4.385 -6.956 4.267 1.00 94.00 99 ILE A C 1
ATOM 704 O O . ILE A 1 99 ? -3.698 -6.651 5.245 1.00 94.00 99 ILE A O 1
ATOM 708 N N . VAL A 1 100 ? -3.850 -7.435 3.142 1.00 95.25 100 VAL A N 1
ATOM 709 C CA . VAL A 1 100 ? -2.405 -7.654 2.969 1.00 95.25 100 VAL A CA 1
ATOM 710 C C . VAL A 1 100 ? -1.641 -6.330 3.086 1.00 95.25 100 VAL A C 1
ATOM 712 O O . VAL A 1 100 ? -0.589 -6.276 3.725 1.00 95.25 100 VAL A O 1
ATOM 715 N N . ALA A 1 101 ? -2.186 -5.242 2.538 1.00 95.00 101 ALA A N 1
ATOM 716 C CA . ALA A 1 101 ? -1.594 -3.912 2.639 1.00 95.00 101 ALA A CA 1
ATOM 717 C C . ALA A 1 101 ? -1.564 -3.404 4.088 1.00 95.00 101 ALA A C 1
ATOM 719 O O . ALA A 1 101 ? -0.526 -2.919 4.535 1.00 95.00 101 ALA A O 1
ATOM 720 N N . VAL A 1 102 ? -2.649 -3.570 4.850 1.00 93.69 102 VAL A N 1
ATOM 721 C CA . VAL A 1 102 ? -2.704 -3.213 6.278 1.00 93.69 102 VAL A CA 1
ATOM 722 C C . VAL A 1 102 ? -1.687 -4.024 7.079 1.00 93.69 102 VAL A C 1
ATOM 724 O O . VAL A 1 102 ? -0.945 -3.451 7.874 1.00 93.69 102 VAL A O 1
ATOM 727 N N . ALA A 1 103 ? -1.590 -5.333 6.841 1.00 92.25 103 ALA A N 1
ATOM 728 C CA . ALA A 1 103 ? -0.624 -6.187 7.528 1.00 92.25 103 ALA A CA 1
ATOM 729 C C . ALA A 1 103 ? 0.834 -5.782 7.247 1.00 92.25 103 ALA A C 1
ATOM 731 O O . ALA A 1 103 ? 1.667 -5.813 8.152 1.00 92.25 103 ALA A O 1
ATOM 732 N N . ASN A 1 104 ? 1.141 -5.369 6.014 1.00 93.38 104 ASN A N 1
ATOM 733 C CA . ASN A 1 104 ? 2.504 -5.036 5.598 1.00 93.38 104 ASN A CA 1
ATOM 734 C C . ASN A 1 104 ? 2.912 -3.587 5.921 1.00 93.38 104 ASN A C 1
ATOM 736 O O . ASN A 1 104 ? 4.049 -3.335 6.325 1.00 93.38 104 ASN A O 1
ATOM 740 N N . TYR A 1 105 ? 2.002 -2.628 5.737 1.00 92.56 105 TYR A N 1
ATOM 741 C CA . TYR A 1 105 ? 2.285 -1.193 5.850 1.00 92.56 105 TYR A CA 1
ATOM 742 C C . TYR A 1 105 ? 1.733 -0.549 7.130 1.00 92.56 105 TYR A C 1
ATOM 744 O O . TYR A 1 105 ? 2.244 0.494 7.535 1.00 92.56 105 TYR A O 1
ATOM 752 N N . CYS A 1 106 ? 0.761 -1.172 7.810 1.00 93.44 106 CYS A N 1
ATOM 753 C CA . CYS A 1 106 ? 0.075 -0.619 8.988 1.00 93.44 106 CYS A CA 1
ATOM 754 C C . CYS A 1 106 ? 0.069 -1.551 10.213 1.00 93.44 106 CYS A C 1
ATOM 756 O O . CYS A 1 106 ? -0.985 -1.755 10.823 1.00 93.44 106 CYS A O 1
ATOM 758 N N . PRO A 1 107 ? 1.217 -2.089 10.659 1.00 88.19 107 PRO A N 1
ATOM 759 C CA . PRO A 1 107 ? 1.244 -3.019 11.791 1.00 88.19 107 PRO A CA 1
ATOM 760 C C . PRO A 1 107 ? 0.708 -2.398 13.093 1.00 88.19 107 PRO A C 1
ATOM 762 O O . PRO A 1 107 ? 0.156 -3.100 13.938 1.00 88.19 107 PRO A O 1
ATOM 765 N N . ALA A 1 108 ? 0.801 -1.071 13.237 1.00 88.06 108 ALA A N 1
ATOM 766 C CA . ALA A 1 108 ? 0.264 -0.339 14.381 1.00 88.06 108 ALA A CA 1
ATOM 767 C C . ALA A 1 108 ? -1.266 -0.450 14.520 1.00 88.06 108 ALA A C 1
ATOM 769 O O . ALA A 1 108 ? -1.775 -0.355 15.631 1.00 88.06 108 ALA A O 1
ATOM 770 N N . VAL A 1 109 ? -1.994 -0.689 13.423 1.00 86.56 109 VAL A N 1
ATOM 771 C CA . VAL A 1 109 ? -3.453 -0.902 13.451 1.00 86.56 109 VAL A CA 1
ATOM 772 C C . VAL A 1 109 ? -3.795 -2.259 14.080 1.00 86.56 109 VAL A C 1
ATOM 774 O O . VAL A 1 109 ? -4.842 -2.414 14.701 1.00 86.56 109 VAL A O 1
ATOM 777 N N . ILE A 1 110 ? -2.895 -3.238 13.964 1.00 85.56 110 ILE A N 1
ATOM 778 C CA . ILE A 1 110 ? -3.103 -4.615 14.432 1.00 85.56 110 ILE A CA 1
ATOM 779 C C . ILE A 1 110 ? -2.573 -4.803 15.861 1.00 85.56 110 ILE A C 1
ATOM 781 O O . ILE A 1 110 ? -3.134 -5.584 16.627 1.00 85.56 110 ILE A O 1
ATOM 785 N N . ALA A 1 111 ? -1.523 -4.073 16.250 1.00 85.75 111 ALA A N 1
ATOM 786 C CA . ALA A 1 111 ? -0.866 -4.216 17.553 1.00 85.75 111 ALA A CA 1
ATOM 787 C C . ALA A 1 111 ? -1.822 -4.204 18.776 1.00 85.75 111 ALA A C 1
ATOM 789 O O . ALA A 1 111 ? -1.702 -5.105 19.611 1.00 85.75 111 ALA A O 1
ATOM 790 N N . PRO A 1 112 ? -2.825 -3.304 18.877 1.00 82.19 112 PRO A N 1
ATOM 791 C CA . PRO A 1 112 ? -3.750 -3.282 20.016 1.00 82.19 112 PRO A CA 1
ATOM 792 C C . PRO A 1 112 ? -4.569 -4.571 20.172 1.00 82.19 112 PRO A C 1
ATOM 794 O O . PRO A 1 112 ? -4.904 -4.970 21.288 1.00 82.19 112 PRO A O 1
ATOM 797 N N . LEU A 1 113 ? -4.865 -5.256 19.062 1.00 81.62 113 LEU A N 1
ATOM 798 C CA . LEU A 1 113 ? -5.599 -6.525 19.069 1.00 81.62 113 LEU A CA 1
ATOM 799 C C . LEU A 1 113 ? -4.775 -7.639 19.726 1.00 81.62 113 LEU A C 1
ATOM 801 O O . LEU A 1 113 ? -5.330 -8.533 20.367 1.00 81.62 113 LEU A O 1
ATOM 805 N N . LEU A 1 114 ? -3.450 -7.573 19.587 1.00 81.25 114 LEU A N 1
ATOM 806 C CA . LEU A 1 114 ? -2.527 -8.527 20.188 1.00 81.25 114 LEU A CA 1
ATOM 807 C C . LEU A 1 114 ? -2.392 -8.297 21.698 1.00 81.25 114 LEU A C 1
ATOM 809 O O . LEU A 1 114 ? -2.401 -9.261 22.458 1.00 81.25 114 LEU A O 1
ATOM 813 N N . GLN A 1 115 ? -2.353 -7.040 22.150 1.00 78.12 115 GLN A N 1
ATOM 814 C CA . GLN A 1 115 ? -2.393 -6.727 23.583 1.00 78.12 115 GLN A CA 1
ATOM 815 C C . GLN A 1 115 ? -3.661 -7.264 24.252 1.00 78.12 115 GLN A C 1
ATOM 817 O O . GLN A 1 115 ? -3.565 -7.893 25.303 1.00 78.12 115 GLN A O 1
ATOM 822 N N . ASN A 1 116 ? -4.826 -7.101 23.618 1.00 75.94 116 ASN A N 1
ATOM 823 C CA . ASN A 1 116 ? -6.085 -7.625 24.152 1.00 75.94 116 ASN A CA 1
ATOM 824 C C . ASN A 1 116 ? -6.080 -9.160 24.291 1.00 75.94 116 ASN A C 1
ATOM 826 O O . ASN A 1 116 ? -6.701 -9.710 25.198 1.00 75.94 116 ASN A O 1
ATOM 830 N N . ARG A 1 117 ? -5.359 -9.868 23.408 1.00 79.50 117 ARG A N 1
ATOM 831 C CA . ARG A 1 117 ? -5.169 -11.325 23.509 1.00 79.50 117 ARG A CA 1
ATOM 832 C C . ARG A 1 117 ? -4.319 -11.722 24.715 1.00 79.50 117 ARG A C 1
ATOM 834 O O . ARG A 1 117 ? -4.592 -12.767 25.287 1.00 79.50 117 ARG A O 1
ATOM 841 N N . LEU A 1 118 ? -3.321 -10.925 25.095 1.00 79.88 118 LEU A N 1
ATOM 842 C CA . LEU A 1 118 ? -2.447 -11.220 26.238 1.00 79.88 118 LEU A CA 1
ATOM 843 C C . LEU A 1 118 ? -3.155 -11.013 27.577 1.00 79.88 118 LEU A C 1
ATOM 845 O O . LEU A 1 118 ? -2.931 -11.781 28.496 1.00 79.88 118 LEU A O 1
ATOM 849 N N . THR A 1 119 ? -4.032 -10.014 27.679 1.00 76.75 119 THR A N 1
ATOM 850 C CA . THR A 1 119 ? -4.854 -9.777 28.880 1.00 76.75 119 THR A CA 1
ATOM 851 C C . THR A 1 119 ? -6.001 -10.775 29.051 1.00 76.75 119 THR A C 1
ATOM 853 O O . THR A 1 119 ? -6.673 -10.756 30.077 1.00 76.75 119 THR A O 1
ATOM 856 N N . ALA A 1 120 ? -6.263 -11.603 28.037 1.00 67.56 120 ALA A N 1
ATOM 857 C CA . ALA A 1 120 ? -7.277 -12.655 28.071 1.00 67.56 120 ALA A CA 1
ATOM 858 C C . ALA A 1 120 ? -6.719 -14.033 28.492 1.00 67.56 12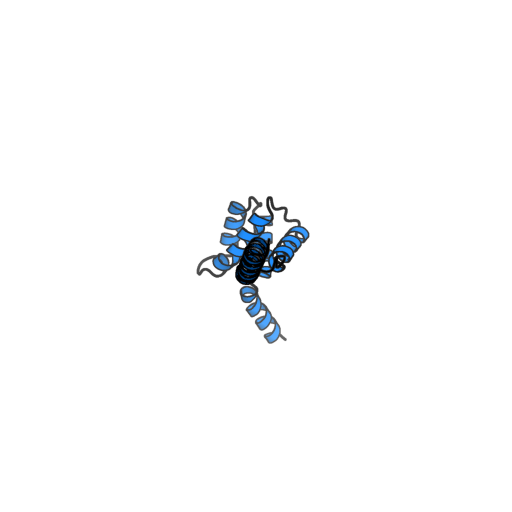0 ALA A C 1
ATOM 860 O O . ALA A 1 120 ? -7.497 -14.983 28.581 1.00 67.56 120 ALA A O 1
ATOM 861 N N . TYR A 1 121 ? -5.404 -14.137 28.717 1.00 56.12 121 TYR A N 1
ATOM 862 C CA . TYR A 1 121 ? -4.721 -15.292 29.310 1.00 56.12 121 TYR A CA 1
ATOM 863 C C . TYR A 1 121 ? -4.299 -14.970 30.743 1.00 56.12 121 TYR A C 1
ATOM 865 O O . TYR A 1 121 ? -4.309 -15.914 31.563 1.00 56.12 121 TYR A O 1
#

pLDDT: mean 79.82, std 17.83, range [45.75, 95.69]

Mean predicted aligned error: 13.52 Å

Nearest PDB structures (foldseek):
  4p40-assembly1_A  TM=5.484E-01  e=1.012E+00  Chlamydia pneumoniae
  6gx7-assembly1_G  TM=5.238E-01  e=1.944E+00  Chlamydia pneumoniae
  7lbm-assembly1_O  TM=2.865E-01  e=7.977E-01  Homo sapiens

Radius of gyration: 27.0 Å; Cα contacts (8 Å, |Δi|>4): 78; chains: 1; bounding box: 80×40×55 Å

Sequence (121 aa):
MTASRRVERALLRVLILTACVAALAAPLAAPVSADMRGNAFLMALTNAGITYPHPAGALALGQSVCPMIVTPGQSFDSVAAEMSQRSGLGYESAGLFTIVAVANYCPAVIAPLLQNRLTAY

Secondary structure (DSSP, 8-state):
--SHHHHHHHHHHHHHHHHHHGGGG----------HHHHHHHHHHHHTT---S-HHHHHHHHHHHHHHHTSTT--HHHHHHHHHHHH---HHHHHHHHHHHHHHH-HHHHHHHHHHHHTT-

Foldseek 3Di:
DPPVVVVVVVVVVVVVVVVVVVVVPPPPPPPPPVVVLLVQLVVQLVVVVHDFDDSVQLSVLLLVLQVQPPPPPHDLLNSLVVQCVRGVDDSVSSSVSSVSSCVRNPVVVVVVVVVVVVVVD